Protein AF-R6WHI8-F1 (afdb_monomer_lite)

Structure (mmCIF, N/CA/C/O backbone):
data_AF-R6WHI8-F1
#
_entry.id   AF-R6WHI8-F1
#
loop_
_atom_site.group_PDB
_atom_site.id
_atom_site.type_symbol
_atom_site.label_atom_id
_atom_site.label_alt_id
_atom_site.label_comp_id
_atom_site.label_asym_id
_atom_site.label_entity_id
_atom_site.label_seq_id
_atom_site.pdbx_PDB_ins_code
_atom_site.Cartn_x
_atom_site.Cartn_y
_atom_site.Cartn_z
_atom_site.occupancy
_atom_site.B_iso_or_equiv
_atom_site.auth_seq_id
_atom_site.auth_comp_id
_atom_site.auth_asym_id
_atom_site.auth_atom_id
_ato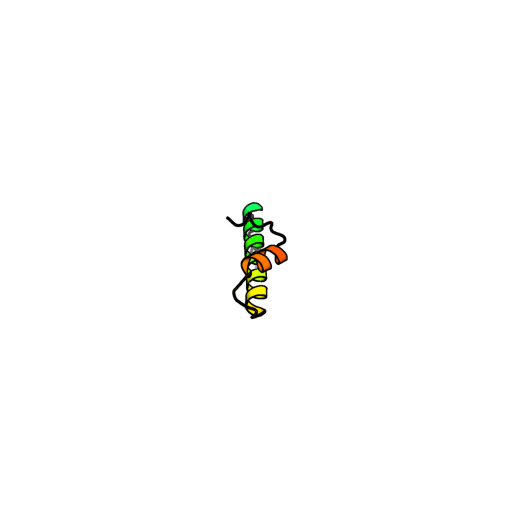m_site.pdbx_PDB_model_num
ATOM 1 N N . MET A 1 1 ? -27.495 -30.551 63.330 1.00 39.22 1 MET A N 1
ATOM 2 C CA . MET A 1 1 ? -26.331 -30.236 62.475 1.00 39.22 1 MET A CA 1
ATOM 3 C C . MET A 1 1 ? -26.809 -29.331 61.348 1.00 39.22 1 MET A C 1
ATOM 5 O O . MET A 1 1 ? -27.771 -29.696 60.687 1.00 39.22 1 MET A O 1
ATOM 9 N N . LYS A 1 2 ? -26.245 -28.125 61.199 1.00 40.97 2 LYS A N 1
ATOM 10 C CA . LYS A 1 2 ? -26.619 -27.173 60.137 1.00 40.97 2 LYS A CA 1
ATOM 11 C C . LYS A 1 2 ? -25.755 -27.459 58.906 1.00 40.97 2 LYS A C 1
ATOM 13 O O . LYS A 1 2 ? -24.541 -27.305 58.970 1.00 40.97 2 LYS A O 1
ATOM 18 N N . LEU A 1 3 ? -26.382 -27.916 57.825 1.00 44.56 3 LEU A N 1
ATOM 19 C CA . LEU A 1 3 ? -25.752 -28.107 56.519 1.00 44.56 3 LEU A CA 1
ATOM 20 C C . LEU A 1 3 ? -25.711 -26.746 55.816 1.00 44.56 3 LEU A C 1
ATOM 22 O O . LEU A 1 3 ? -26.751 -26.179 55.487 1.00 44.56 3 LEU A O 1
ATOM 26 N N . PHE A 1 4 ? -24.514 -26.187 55.649 1.00 50.81 4 PHE A N 1
ATOM 27 C CA . PHE A 1 4 ? -24.320 -24.937 54.921 1.00 50.81 4 PHE A CA 1
ATOM 28 C C . PHE A 1 4 ? -24.515 -25.192 53.424 1.00 50.81 4 PHE A C 1
ATOM 30 O O . PHE A 1 4 ? -23.756 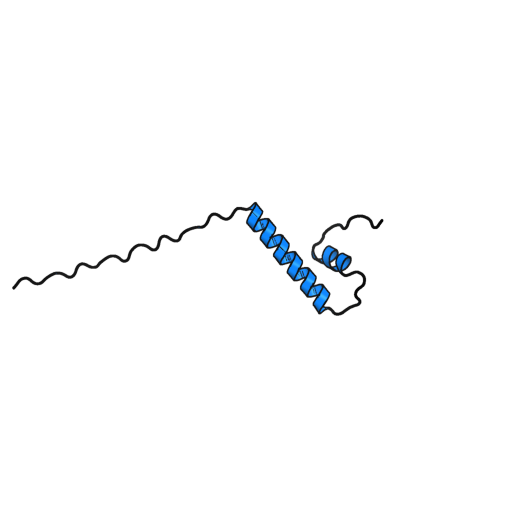-25.942 52.812 1.00 50.81 4 PHE A O 1
ATOM 37 N N . SER A 1 5 ? -25.537 -24.563 52.841 1.00 51.31 5 SER A N 1
ATOM 38 C CA . SER A 1 5 ? -25.708 -24.497 51.390 1.00 51.31 5 SER A CA 1
ATOM 39 C C . SER A 1 5 ? -24.605 -23.612 50.817 1.00 51.31 5 SER A C 1
ATOM 41 O O . SER A 1 5 ? -24.484 -22.436 51.162 1.00 51.31 5 SER A O 1
ATOM 43 N N . LYS A 1 6 ? -23.750 -24.215 49.994 1.00 50.38 6 LYS A N 1
ATOM 44 C CA . LYS A 1 6 ? -22.639 -23.563 49.307 1.00 50.38 6 LYS A CA 1
ATOM 45 C C . LYS A 1 6 ? -23.237 -22.663 48.224 1.00 50.38 6 LYS A C 1
ATOM 47 O O . LYS A 1 6 ? -23.699 -23.164 47.209 1.00 50.38 6 LYS A O 1
ATOM 52 N N . GLY A 1 7 ? -23.282 -21.357 48.484 1.00 47.00 7 GLY A N 1
ATOM 53 C CA . GLY A 1 7 ? -23.723 -20.369 47.504 1.00 47.00 7 GLY A CA 1
ATOM 54 C C . GLY A 1 7 ? -22.862 -20.451 46.247 1.00 47.00 7 GLY A C 1
ATOM 55 O O . GLY A 1 7 ? -21.636 -20.321 46.320 1.00 47.00 7 GLY A O 1
ATOM 56 N N . GLU A 1 8 ? -23.506 -20.693 45.111 1.00 49.75 8 GLU A N 1
ATOM 57 C CA . GLU A 1 8 ? -22.923 -20.505 43.790 1.00 49.75 8 GLU A CA 1
ATOM 58 C C . GLU A 1 8 ? -22.595 -19.017 43.650 1.00 49.75 8 GLU A C 1
ATOM 60 O O . GLU A 1 8 ? -23.473 -18.164 43.560 1.00 49.75 8 GLU A O 1
ATOM 65 N N . LYS A 1 9 ? -21.306 -18.682 43.732 1.00 52.16 9 LYS A N 1
ATOM 66 C CA . LYS A 1 9 ? -20.833 -17.355 43.354 1.00 52.16 9 LYS A CA 1
ATOM 67 C C . LYS A 1 9 ? -20.893 -17.291 41.835 1.00 52.16 9 LYS A C 1
ATOM 69 O O . LYS A 1 9 ? -20.067 -17.922 41.176 1.00 52.16 9 LYS A O 1
ATOM 74 N N . GLU A 1 10 ? -21.862 -16.550 41.306 1.00 55.81 10 GLU A N 1
ATOM 75 C CA . GLU A 1 10 ? -21.859 -16.106 39.914 1.00 55.81 10 GLU A CA 1
ATOM 76 C C . GLU A 1 10 ? -20.480 -15.516 39.593 1.00 55.81 10 GLU A C 1
ATOM 78 O O . GLU A 1 10 ? -19.978 -14.630 40.295 1.00 55.81 10 GLU A O 1
ATOM 83 N N . ALA A 1 11 ? -19.824 -16.067 38.572 1.00 60.69 11 ALA A N 1
ATOM 84 C CA . ALA A 1 11 ? -18.571 -15.528 38.073 1.00 60.69 11 ALA A CA 1
ATOM 85 C C . ALA A 1 11 ? -18.805 -14.069 37.640 1.00 60.69 11 ALA A C 1
ATOM 87 O O . ALA A 1 11 ? -19.818 -13.789 36.994 1.00 60.69 11 ALA A O 1
ATOM 88 N N . PRO A 1 12 ? -17.908 -13.126 37.980 1.00 55.28 12 PRO A N 1
ATOM 89 C CA . PRO A 1 12 ? -18.082 -11.740 37.578 1.00 55.28 12 PRO A CA 1
ATOM 90 C C . PRO A 1 12 ? -18.144 -11.682 36.052 1.00 55.28 12 PRO A C 1
ATOM 92 O O . PRO A 1 12 ? -17.231 -12.159 35.375 1.00 55.28 12 PRO A O 1
ATOM 95 N N . ALA A 1 13 ? -19.230 -11.118 35.518 1.00 63.56 13 ALA A N 1
ATOM 96 C CA . ALA A 1 13 ? -19.383 -10.875 34.093 1.00 63.56 13 ALA A CA 1
ATOM 97 C C . ALA A 1 13 ? -18.135 -10.139 33.590 1.00 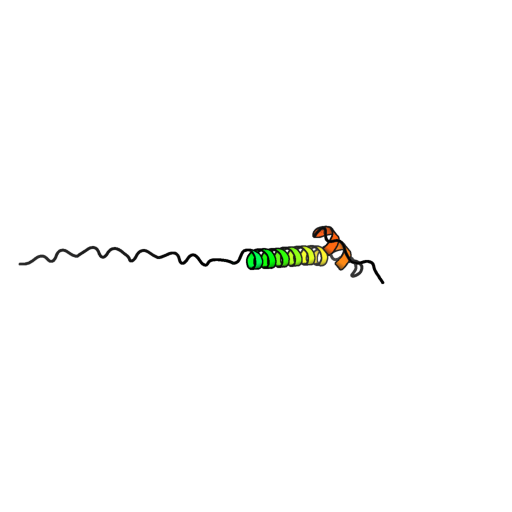63.56 13 ALA A C 1
ATOM 99 O O . ALA A 1 13 ? -17.858 -9.012 34.013 1.00 63.56 13 ALA A O 1
ATOM 100 N N . VAL A 1 14 ? -17.356 -10.799 32.730 1.00 64.50 14 VAL A N 1
ATOM 101 C CA . VAL A 1 14 ? -16.206 -10.192 32.063 1.00 64.50 14 VAL A CA 1
ATOM 102 C C . VAL A 1 14 ? -16.767 -9.060 31.215 1.00 64.50 14 VAL A C 1
ATOM 104 O O . VAL A 1 14 ? -17.317 -9.290 30.141 1.00 64.50 14 VAL A O 1
ATOM 107 N N . LYS A 1 15 ? -16.689 -7.828 31.724 1.00 64.38 15 LYS A N 1
ATOM 108 C CA . LYS A 1 15 ? -16.984 -6.638 30.934 1.00 64.38 15 LYS A CA 1
ATOM 109 C C . LYS A 1 15 ? -15.934 -6.607 29.832 1.00 64.38 15 LYS A C 1
ATOM 111 O O . LYS A 1 15 ? -14.782 -6.274 30.100 1.00 64.38 15 LYS A O 1
ATOM 116 N N . GLN A 1 16 ? -16.304 -7.025 28.623 1.00 64.25 16 GLN A N 1
ATOM 117 C CA . GLN A 1 16 ? -15.484 -6.792 27.443 1.00 64.25 16 GLN A CA 1
ATOM 118 C C . GLN A 1 16 ? -15.313 -5.279 27.337 1.00 64.25 16 GLN A C 1
ATOM 120 O O . GLN A 1 16 ? -16.271 -4.556 27.075 1.00 64.25 16 GLN A O 1
ATOM 125 N N . ALA A 1 17 ? -14.114 -4.793 27.648 1.00 69.00 17 ALA A N 1
ATOM 126 C CA . ALA A 1 17 ? -13.778 -3.398 27.458 1.00 69.00 17 ALA A CA 1
ATOM 127 C C . ALA A 1 17 ? -13.717 -3.159 25.948 1.00 69.00 17 ALA A C 1
ATOM 129 O O . ALA A 1 17 ? -12.749 -3.531 25.288 1.00 69.00 17 ALA A O 1
ATOM 130 N N . THR A 1 18 ? -14.785 -2.602 25.388 1.00 61.88 18 THR A N 1
ATOM 131 C CA . THR A 1 18 ? -14.786 -2.106 24.016 1.00 61.88 18 THR A CA 1
ATOM 132 C C . THR A 1 18 ? -13.950 -0.835 23.999 1.00 61.88 18 THR A C 1
ATOM 134 O O . THR A 1 18 ? -14.350 0.183 24.561 1.00 61.88 18 THR A O 1
ATOM 137 N N . VAL A 1 19 ? -12.755 -0.913 23.418 1.00 71.56 19 VAL A N 1
ATOM 138 C CA . VAL A 1 19 ? -11.924 0.265 23.166 1.00 71.56 19 VAL A CA 1
ATOM 139 C C . VAL A 1 19 ? -12.502 0.956 21.940 1.00 71.56 19 VAL A C 1
ATOM 141 O O . VAL A 1 19 ? -12.550 0.361 20.864 1.00 71.56 19 VAL A O 1
ATOM 144 N N . GLU A 1 20 ? -12.977 2.186 22.106 1.00 72.44 20 GLU A N 1
ATOM 145 C CA . GLU A 1 20 ? -13.367 3.021 20.973 1.00 72.44 20 GLU A CA 1
ATOM 146 C C . GLU A 1 20 ? -12.105 3.373 20.184 1.00 72.44 20 GLU A C 1
ATOM 148 O O . GLU A 1 20 ? -11.176 3.990 20.707 1.00 72.44 20 GLU A O 1
ATOM 153 N N . VAL A 1 21 ? -12.046 2.917 18.935 1.00 70.75 21 VAL A N 1
ATOM 154 C CA . VAL A 1 21 ? -10.949 3.235 18.023 1.00 70.75 21 VAL A CA 1
ATOM 155 C C . VAL A 1 21 ? -11.407 4.372 17.127 1.00 70.75 21 VAL A C 1
ATOM 157 O O . VAL A 1 21 ? -12.431 4.268 16.454 1.00 70.75 21 VAL A O 1
ATOM 160 N N . ASP A 1 22 ? -10.637 5.454 17.125 1.00 85.19 22 ASP A N 1
ATOM 161 C CA . ASP A 1 22 ? -10.846 6.585 16.232 1.00 85.19 22 ASP A CA 1
ATOM 162 C C . ASP A 1 22 ? -10.760 6.118 14.763 1.00 85.19 22 ASP A C 1
ATOM 164 O O . ASP A 1 22 ? -9.799 5.455 14.355 1.00 85.19 22 ASP A O 1
ATOM 168 N N . ALA A 1 23 ? -11.780 6.439 13.964 1.00 86.31 23 ALA A N 1
ATOM 169 C CA . ALA A 1 23 ? -11.859 6.042 12.561 1.00 86.31 23 ALA A CA 1
ATOM 170 C C . ALA A 1 23 ? -10.715 6.630 11.715 1.00 86.31 23 ALA A C 1
ATOM 172 O O . ALA A 1 23 ? -10.234 5.970 10.788 1.00 86.31 23 ALA A O 1
ATOM 173 N N . GLU A 1 24 ? -10.242 7.835 12.039 1.00 88.06 24 GLU A N 1
ATOM 174 C CA . GLU A 1 24 ? -9.084 8.456 11.395 1.00 88.06 24 GLU A CA 1
ATOM 175 C C . GLU A 1 24 ? -7.806 7.690 11.746 1.00 88.06 24 GLU A C 1
ATOM 177 O O . GLU A 1 24 ? -7.010 7.355 10.863 1.00 88.06 24 GLU A O 1
ATOM 182 N N . TYR A 1 25 ? -7.649 7.319 13.021 1.00 85.44 25 TYR A N 1
ATOM 183 C CA . TYR A 1 25 ? -6.521 6.504 13.472 1.00 85.44 25 TYR A CA 1
ATOM 184 C C . TYR A 1 25 ? -6.489 5.136 12.780 1.00 85.44 25 TYR A C 1
ATOM 186 O O . TYR A 1 25 ? -5.436 4.714 12.295 1.00 85.44 25 TYR A O 1
ATOM 194 N N . TYR A 1 26 ? -7.641 4.466 12.681 1.00 86.06 26 TYR A N 1
ATOM 195 C CA . TYR A 1 26 ? -7.759 3.183 11.991 1.00 86.06 26 TYR A CA 1
ATOM 196 C C . TYR A 1 26 ? -7.443 3.309 10.496 1.00 86.06 26 TYR A C 1
ATOM 198 O O . TYR A 1 26 ? -6.669 2.520 9.955 1.00 86.06 26 TYR A O 1
ATOM 206 N N . THR A 1 27 ? -7.961 4.350 9.842 1.00 89.25 27 THR A N 1
ATOM 207 C CA . THR A 1 27 ? -7.672 4.633 8.428 1.00 89.25 27 THR A CA 1
ATOM 208 C C . THR A 1 27 ? -6.175 4.850 8.208 1.00 89.25 27 THR A C 1
ATOM 210 O O . THR A 1 27 ? -5.587 4.289 7.285 1.00 89.25 27 THR A O 1
ATOM 213 N N . HIS A 1 28 ? -5.523 5.616 9.082 1.00 90.75 28 HIS A N 1
ATOM 214 C CA . HIS A 1 28 ? -4.088 5.866 8.994 1.00 90.75 28 HIS A CA 1
ATOM 215 C C . HIS A 1 28 ? -3.249 4.600 9.218 1.00 90.75 28 HIS A C 1
ATOM 217 O O . HIS A 1 28 ? -2.231 4.413 8.545 1.00 90.75 28 HIS A O 1
ATOM 223 N N . LEU A 1 29 ? -3.668 3.722 10.133 1.00 91.81 29 LEU A N 1
ATOM 224 C CA . LEU A 1 29 ? -3.016 2.432 10.348 1.00 91.81 29 LEU A CA 1
ATOM 225 C C . LEU A 1 29 ? -3.118 1.547 9.098 1.00 91.81 29 LEU A C 1
ATOM 227 O O . LEU A 1 29 ? -2.093 1.070 8.615 1.00 91.81 29 LEU A O 1
ATOM 231 N N . LEU A 1 30 ? -4.315 1.430 8.518 1.00 90.31 30 LEU A N 1
ATOM 232 C CA . LEU A 1 30 ? -4.534 0.678 7.281 1.00 90.31 30 LEU A CA 1
ATOM 233 C C . LEU A 1 30 ? -3.676 1.207 6.126 1.00 90.31 30 LEU A C 1
ATOM 235 O O . LEU A 1 30 ? -3.014 0.433 5.438 1.00 90.31 30 LEU A O 1
ATOM 239 N N . CYS A 1 31 ? -3.624 2.527 5.930 1.00 92.88 31 CYS A N 1
ATOM 240 C CA . CYS A 1 31 ? -2.787 3.132 4.891 1.00 92.88 31 CYS A CA 1
ATOM 241 C C . CYS A 1 31 ? -1.303 2.760 5.048 1.00 92.88 31 CYS A C 1
ATOM 243 O O . CYS A 1 31 ? -0.613 2.526 4.053 1.00 92.88 31 CYS A O 1
ATOM 245 N N . LYS A 1 32 ? -0.803 2.679 6.287 1.00 94.06 32 LYS A N 1
ATOM 246 C CA . LYS A 1 32 ? 0.576 2.247 6.562 1.00 94.06 32 LYS A CA 1
ATOM 247 C C . LYS A 1 32 ? 0.787 0.769 6.263 1.00 94.06 32 LYS A C 1
ATOM 249 O O . LYS A 1 32 ? 1.817 0.424 5.689 1.00 94.06 32 LYS A O 1
ATOM 254 N N . GLU A 1 33 ? -0.161 -0.086 6.631 1.00 95.06 33 GLU A N 1
ATOM 255 C CA . GLU A 1 33 ? -0.094 -1.523 6.348 1.00 95.06 33 GLU A CA 1
ATOM 256 C C . GLU A 1 33 ? -0.036 -1.786 4.838 1.00 95.06 33 GLU A C 1
ATOM 258 O O . GLU A 1 33 ? 0.870 -2.483 4.375 1.00 95.06 33 GLU A O 1
ATOM 263 N N . TYR A 1 34 ? -0.902 -1.134 4.054 1.00 95.75 34 TYR A N 1
ATOM 264 C CA . TYR A 1 34 ? -0.878 -1.242 2.592 1.00 95.75 34 TYR A CA 1
ATOM 265 C C . TYR A 1 34 ? 0.433 -0.735 1.982 1.00 95.75 34 TYR A C 1
ATOM 267 O O . TYR A 1 34 ? 0.966 -1.351 1.055 1.00 95.75 34 TYR A O 1
ATOM 275 N N . LEU A 1 35 ? 0.992 0.360 2.510 1.00 95.81 35 LEU A N 1
ATOM 276 C CA . LEU A 1 35 ? 2.288 0.868 2.057 1.00 95.81 35 LEU A CA 1
ATOM 277 C C . LEU A 1 35 ? 3.409 -0.149 2.299 1.00 95.81 35 LEU A C 1
ATOM 279 O O . LEU A 1 35 ? 4.231 -0.379 1.411 1.00 95.81 35 LEU A O 1
ATOM 283 N N . ILE A 1 36 ? 3.435 -0.774 3.477 1.00 96.50 36 ILE A N 1
ATOM 284 C CA . ILE A 1 36 ? 4.430 -1.798 3.816 1.00 96.50 36 ILE A CA 1
ATOM 285 C C . ILE A 1 36 ? 4.286 -3.011 2.892 1.00 96.50 36 ILE A C 1
ATOM 287 O O . ILE A 1 36 ? 5.294 -3.506 2.386 1.00 96.50 36 ILE A O 1
ATOM 291 N N . GLU A 1 37 ? 3.060 -3.460 2.619 1.00 95.62 37 GLU A N 1
ATOM 292 C CA . GLU A 1 37 ? 2.805 -4.575 1.701 1.00 95.62 37 GLU A CA 1
ATOM 293 C C . GLU A 1 37 ? 3.309 -4.270 0.280 1.00 95.62 37 GLU A C 1
ATOM 295 O O . GLU A 1 37 ? 3.988 -5.097 -0.338 1.00 95.62 37 GLU A O 1
ATOM 300 N N . ALA A 1 38 ? 3.028 -3.070 -0.234 1.00 94.62 38 ALA A N 1
ATOM 301 C CA . ALA A 1 38 ? 3.493 -2.644 -1.552 1.00 94.62 38 ALA A CA 1
ATOM 302 C C . ALA A 1 38 ? 5.027 -2.565 -1.625 1.00 94.62 38 ALA A C 1
ATOM 304 O O . ALA A 1 38 ? 5.622 -3.022 -2.603 1.00 94.62 38 ALA A O 1
ATOM 305 N N . ILE A 1 39 ? 5.677 -2.042 -0.579 1.00 94.19 39 ILE A N 1
ATOM 306 C CA . ILE A 1 39 ? 7.143 -2.018 -0.474 1.00 94.19 39 ILE A CA 1
ATOM 307 C C . ILE A 1 39 ? 7.701 -3.443 -0.478 1.00 94.19 39 ILE A C 1
ATOM 309 O O . ILE A 1 39 ? 8.641 -3.721 -1.221 1.00 94.19 39 ILE A O 1
ATOM 313 N N . ALA A 1 40 ? 7.123 -4.348 0.313 1.00 94.44 40 ALA A N 1
ATOM 314 C CA . ALA A 1 40 ? 7.585 -5.729 0.409 1.00 94.44 40 ALA A CA 1
ATOM 315 C C . ALA A 1 40 ? 7.526 -6.449 -0.946 1.00 94.44 40 ALA A C 1
ATOM 317 O O . ALA A 1 40 ? 8.494 -7.112 -1.308 1.00 94.44 40 ALA A O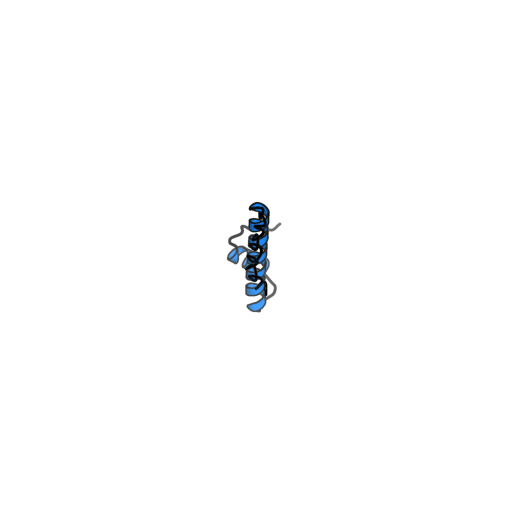 1
ATOM 318 N N . LYS A 1 41 ? 6.449 -6.261 -1.722 1.00 92.25 41 LYS A N 1
ATOM 319 C CA . LYS A 1 41 ? 6.326 -6.802 -3.088 1.00 92.25 41 LYS A CA 1
ATOM 320 C C . LYS A 1 41 ? 7.447 -6.298 -3.996 1.00 92.25 41 LYS A C 1
ATOM 322 O O . LYS A 1 41 ? 8.174 -7.090 -4.582 1.00 92.25 41 LYS A O 1
ATOM 327 N N . VAL A 1 42 ? 7.655 -4.982 -4.031 1.00 92.00 42 VAL A N 1
ATOM 328 C CA . VAL A 1 42 ? 8.679 -4.365 -4.891 1.00 92.00 42 VAL A CA 1
ATOM 329 C C . VAL A 1 42 ? 10.100 -4.764 -4.485 1.00 92.00 42 VAL A C 1
ATOM 331 O O . VAL A 1 42 ? 10.970 -4.889 -5.345 1.00 92.00 42 VAL A O 1
ATOM 334 N N . VAL A 1 43 ? 10.358 -4.959 -3.190 1.00 89.19 43 VAL A N 1
ATOM 335 C CA . VAL A 1 43 ? 11.657 -5.437 -2.693 1.00 89.19 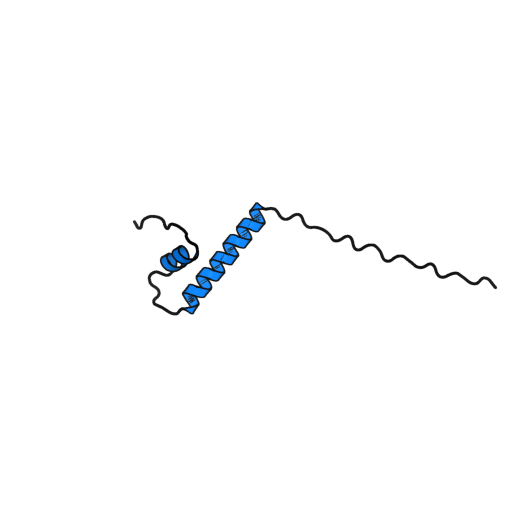43 VAL A CA 1
ATOM 336 C C . VAL A 1 43 ? 11.862 -6.920 -3.014 1.00 89.19 43 VAL A C 1
ATOM 338 O O . VAL A 1 43 ? 12.960 -7.293 -3.422 1.00 89.19 43 VAL A O 1
ATOM 341 N N . ALA A 1 44 ? 10.829 -7.751 -2.852 1.00 88.31 44 ALA A N 1
ATOM 342 C CA . ALA A 1 44 ? 10.892 -9.184 -3.133 1.00 88.31 44 ALA A CA 1
ATOM 343 C C . ALA A 1 44 ? 11.103 -9.490 -4.624 1.00 88.31 44 ALA A C 1
ATOM 345 O O . ALA A 1 44 ? 11.789 -10.459 -4.944 1.00 88.31 44 ALA A O 1
ATOM 346 N N . ASP A 1 45 ? 10.581 -8.645 -5.519 1.00 83.69 45 ASP A N 1
ATOM 347 C CA . ASP A 1 45 ? 10.712 -8.815 -6.970 1.00 83.69 45 ASP A CA 1
ATOM 348 C C . ASP A 1 45 ? 12.160 -8.653 -7.483 1.00 83.69 45 ASP A C 1
ATOM 350 O O . ASP A 1 45 ? 12.439 -8.996 -8.628 1.00 83.69 45 ASP A O 1
ATOM 354 N N . GLY A 1 46 ? 13.103 -8.162 -6.664 1.00 68.62 46 GLY A N 1
ATOM 355 C CA . GLY A 1 46 ? 14.553 -8.204 -6.930 1.00 68.62 46 GLY A CA 1
ATOM 356 C C . GLY A 1 46 ? 15.066 -7.360 -8.108 1.00 68.62 46 GLY A C 1
ATOM 357 O O . GLY A 1 46 ? 16.275 -7.172 -8.243 1.00 68.62 46 GLY A O 1
ATOM 358 N N . ASP A 1 47 ? 14.176 -6.820 -8.940 1.00 64.88 47 ASP A N 1
ATOM 359 C CA . ASP A 1 47 ? 14.526 -6.028 -10.112 1.00 64.88 47 ASP A CA 1
ATOM 360 C C . ASP A 1 47 ? 15.064 -4.643 -9.729 1.00 64.88 47 ASP A C 1
ATOM 362 O O . ASP A 1 47 ? 14.473 -3.948 -8.902 1.00 64.88 47 ASP A O 1
ATOM 366 N N . ASN A 1 48 ? 16.174 -4.278 -10.386 1.00 65.56 48 ASN A N 1
ATOM 367 C CA . ASN A 1 48 ? 16.893 -2.994 -10.451 1.00 65.56 48 ASN A CA 1
ATOM 368 C C . ASN A 1 48 ? 16.359 -1.845 -9.562 1.00 65.56 48 ASN A C 1
ATOM 370 O O . ASN A 1 48 ? 15.193 -1.464 -9.632 1.00 65.56 48 ASN A O 1
ATOM 374 N N . GLU A 1 49 ? 17.245 -1.206 -8.787 1.00 70.38 49 GLU A N 1
ATOM 375 C CA . GLU A 1 49 ? 16.899 -0.167 -7.800 1.00 70.38 49 GLU A CA 1
ATOM 376 C C . GLU A 1 49 ? 16.141 1.045 -8.362 1.00 70.38 49 GLU A C 1
ATOM 378 O O . GLU A 1 49 ? 15.467 1.765 -7.619 1.00 70.38 49 GLU A O 1
ATOM 383 N N . HIS A 1 50 ? 16.211 1.259 -9.673 1.00 79.38 50 HIS A N 1
ATOM 384 C CA . HIS A 1 50 ? 15.493 2.323 -10.353 1.00 79.38 50 HIS A CA 1
ATOM 385 C C . HIS A 1 50 ? 13.982 2.064 -10.419 1.00 79.38 50 HIS A C 1
ATOM 387 O O . HIS A 1 50 ? 13.512 0.989 -10.782 1.00 79.38 50 HIS A O 1
ATOM 393 N N . GLY A 1 51 ? 13.197 3.101 -10.130 1.00 84.69 51 GLY A N 1
ATOM 394 C CA . GLY A 1 51 ? 11.751 3.061 -10.334 1.00 84.69 51 GLY A CA 1
ATOM 395 C C . GLY A 1 51 ? 10.947 2.442 -9.187 1.00 84.69 51 GLY A C 1
ATOM 396 O O . GLY A 1 51 ? 9.754 2.200 -9.353 1.00 84.69 51 GLY A O 1
ATOM 397 N N . LYS A 1 52 ? 11.561 2.134 -8.033 1.00 89.12 52 LYS A N 1
ATOM 398 C CA . LYS A 1 52 ? 10.857 1.495 -6.902 1.00 89.12 52 LYS A CA 1
ATOM 399 C C . LYS A 1 52 ? 9.682 2.338 -6.401 1.00 89.12 52 LYS A C 1
ATOM 401 O O . LYS A 1 52 ? 8.614 1.797 -6.138 1.00 89.12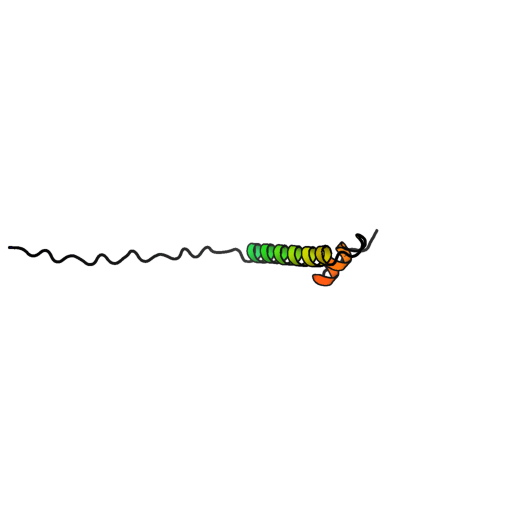 52 LYS A O 1
ATOM 406 N N . VAL A 1 53 ? 9.858 3.657 -6.321 1.00 91.12 53 VAL A N 1
ATOM 407 C CA . VAL A 1 53 ? 8.802 4.585 -5.887 1.00 91.12 53 VAL A CA 1
ATOM 408 C C . VAL A 1 53 ? 7.652 4.603 -6.894 1.00 91.12 53 VAL A C 1
ATOM 410 O O . VAL A 1 53 ? 6.492 4.561 -6.499 1.00 91.12 53 VAL A O 1
ATOM 413 N N . GLU A 1 54 ? 7.958 4.590 -8.188 1.00 92.06 54 GLU A N 1
ATOM 414 C CA . GLU A 1 54 ? 6.981 4.519 -9.273 1.00 92.06 54 GLU A CA 1
ATOM 415 C C . GLU A 1 54 ? 6.202 3.200 -9.256 1.00 92.06 54 GLU A C 1
ATOM 417 O O . GLU A 1 54 ? 4.983 3.211 -9.414 1.00 92.06 54 GLU A O 1
ATOM 422 N N . LYS A 1 55 ? 6.877 2.074 -8.998 1.00 92.00 55 LYS A N 1
ATOM 423 C CA . LYS A 1 55 ? 6.235 0.761 -8.835 1.00 92.00 55 LYS A CA 1
ATOM 424 C C . LYS A 1 55 ? 5.312 0.732 -7.611 1.00 92.00 55 LYS A C 1
ATOM 426 O O . LYS A 1 55 ? 4.174 0.286 -7.723 1.00 92.00 55 LYS A O 1
ATOM 431 N N . ILE A 1 56 ? 5.765 1.250 -6.465 1.00 93.50 56 ILE A N 1
ATOM 432 C CA . ILE A 1 56 ? 4.943 1.353 -5.245 1.00 93.50 56 ILE A CA 1
ATOM 433 C C . ILE A 1 56 ? 3.713 2.231 -5.504 1.00 93.50 56 ILE A C 1
ATOM 435 O O . ILE A 1 56 ? 2.595 1.845 -5.169 1.00 93.50 56 ILE A O 1
ATOM 439 N N . ALA A 1 57 ? 3.901 3.388 -6.138 1.00 93.00 57 ALA A N 1
ATOM 440 C CA . ALA A 1 57 ? 2.809 4.291 -6.472 1.00 93.00 57 ALA A CA 1
ATOM 441 C C . ALA A 1 57 ? 1.801 3.653 -7.437 1.00 93.00 57 ALA A C 1
ATOM 443 O O . ALA A 1 57 ? 0.601 3.823 -7.249 1.00 93.00 57 ALA A O 1
ATOM 444 N N . ALA A 1 58 ? 2.264 2.866 -8.414 1.00 92.50 58 ALA A N 1
ATOM 445 C CA . ALA A 1 58 ? 1.386 2.111 -9.304 1.00 92.50 58 ALA A CA 1
ATOM 446 C C . ALA A 1 58 ? 0.561 1.050 -8.551 1.00 92.50 58 ALA A C 1
ATOM 448 O O . ALA A 1 58 ? -0.641 0.944 -8.790 1.00 92.50 58 ALA A O 1
ATOM 449 N N . ILE A 1 59 ? 1.170 0.310 -7.614 1.00 93.06 59 ILE A N 1
ATOM 450 C CA . ILE A 1 59 ? 0.469 -0.688 -6.782 1.00 93.06 59 ILE A CA 1
ATOM 451 C C . ILE A 1 59 ? -0.614 -0.024 -5.925 1.00 93.06 59 ILE A C 1
ATOM 453 O O . ILE A 1 59 ? -1.728 -0.531 -5.836 1.00 93.06 59 ILE A O 1
ATOM 457 N N . LEU A 1 60 ? -0.291 1.115 -5.310 1.00 94.62 60 LEU A N 1
ATOM 458 C CA . LEU A 1 60 ? -1.202 1.849 -4.429 1.00 94.62 60 LEU A CA 1
ATOM 459 C C . LEU A 1 60 ? -2.149 2.799 -5.178 1.00 94.62 60 LEU A C 1
ATOM 461 O O . LEU A 1 60 ? -2.955 3.471 -4.543 1.00 94.62 60 LEU A O 1
ATOM 465 N N . GLN A 1 61 ? -2.042 2.877 -6.509 1.00 93.69 61 GLN A N 1
ATOM 466 C CA . GLN A 1 61 ? -2.800 3.802 -7.361 1.00 93.69 61 GLN A CA 1
ATOM 467 C C . GLN A 1 61 ? -2.657 5.278 -6.939 1.00 93.69 61 GLN A C 1
ATOM 469 O O . GLN A 1 61 ? -3.597 6.069 -7.019 1.00 93.69 61 GLN A O 1
ATOM 474 N N . ILE A 1 62 ? -1.458 5.661 -6.497 1.00 91.56 62 ILE A N 1
ATOM 475 C CA . ILE A 1 62 ? -1.129 7.021 -6.064 1.00 91.56 62 ILE A CA 1
ATOM 476 C C . ILE A 1 62 ? -0.527 7.797 -7.235 1.00 91.56 62 ILE A C 1
ATOM 478 O O . ILE A 1 62 ? 0.426 7.358 -7.879 1.00 91.56 62 ILE A O 1
ATOM 482 N N . GLN A 1 63 ? -1.038 9.004 -7.470 1.00 92.06 63 GLN A N 1
ATOM 483 C CA . GLN A 1 63 ? -0.435 9.932 -8.418 1.00 92.06 63 GLN A CA 1
ATOM 484 C C . GLN A 1 63 ? 0.824 10.552 -7.802 1.00 92.06 63 GLN A C 1
ATOM 486 O O . GLN A 1 63 ? 0.747 11.312 -6.836 1.00 92.06 63 GLN A O 1
ATOM 491 N N . LEU A 1 64 ? 1.991 10.252 -8.372 1.00 89.56 64 LEU A N 1
ATOM 492 C CA . LEU A 1 64 ? 3.228 10.909 -7.962 1.00 89.56 64 LEU A CA 1
ATOM 493 C C . LEU A 1 64 ? 3.261 12.364 -8.452 1.00 89.56 64 LEU A C 1
ATOM 495 O O . LEU A 1 64 ? 2.762 12.654 -9.546 1.00 89.56 64 LEU A O 1
ATOM 499 N N . PRO A 1 65 ? 3.873 13.276 -7.677 1.00 89.38 65 PRO A N 1
ATOM 500 C CA . PRO A 1 65 ? 4.106 14.637 -8.131 1.00 89.38 65 PRO A CA 1
ATOM 501 C C . PRO A 1 65 ? 5.005 14.645 -9.380 1.00 89.38 65 PRO A C 1
ATOM 503 O O . PRO A 1 65 ? 5.809 13.726 -9.575 1.00 89.38 65 PRO A O 1
ATOM 506 N N . PRO A 1 66 ? 4.901 15.683 -10.229 1.00 85.81 66 PRO A N 1
ATOM 507 C CA . PRO A 1 66 ? 5.755 15.808 -11.402 1.00 85.81 66 PRO A CA 1
ATOM 508 C C . PRO A 1 66 ? 7.231 15.845 -10.987 1.00 85.81 66 PRO A C 1
ATOM 510 O O . PRO A 1 66 ? 7.601 16.503 -10.010 1.00 85.81 66 PRO A O 1
ATOM 513 N N . LYS A 1 67 ? 8.076 15.127 -11.735 1.00 80.75 67 LYS A N 1
ATOM 514 C CA . LYS A 1 67 ? 9.531 15.157 -11.542 1.00 80.75 67 LYS A CA 1
ATOM 515 C C . LYS A 1 67 ? 10.036 16.567 -11.873 1.00 80.75 67 LYS A C 1
ATOM 517 O O . LYS A 1 67 ? 9.650 17.118 -12.902 1.00 80.75 67 LYS A O 1
ATOM 522 N N . LYS A 1 68 ? 10.825 17.148 -10.965 1.00 71.31 68 LYS A N 1
ATOM 523 C CA . LYS A 1 68 ? 11.510 18.431 -11.176 1.00 71.31 68 LYS A CA 1
ATOM 524 C C . LYS A 1 68 ? 12.676 18.277 -12.139 1.00 71.31 68 LYS A C 1
ATOM 526 O O . LYS A 1 68 ? 13.285 17.184 -12.128 1.00 71.31 68 LYS A O 1
#

Secondary structure (DSSP, 8-state):
---------PPP------PPPPHHHHHHHHHHHHHHHHHHHHHHT---STTHHHHHHHHTT--PPPP-

Radius of gyration: 27.03 Å; chains: 1; bounding box: 44×49×74 Å

pLDDT: mean 78.62, std 16.73, range [39.22, 96.5]

Sequence (68 aa):
MKLFSKGEKEAPAVKQATVEVDAEYYTHLLCKEYLIEAIAKVVADGDNEHGKVEKIAAILQIQLPPKK

Foldseek 3Di:
DDDDDDDDDDDPPPPPPDDDDDPVNVVVVVVVVLLVVLLVVLVVVVDDPPCSVVSSCVSVVHDDDDDD